Protein AF-A0A822CNE3-F1 (afdb_monomer_lite)

Structure (mmCIF, N/CA/C/O backbone):
data_AF-A0A822CNE3-F1
#
_entry.id   AF-A0A822CNE3-F1
#
loop_
_atom_site.group_PDB
_atom_site.id
_atom_site.type_symbol
_atom_site.label_atom_id
_atom_site.label_alt_id
_atom_site.label_comp_id
_atom_site.label_asym_id
_atom_site.label_entity_id
_atom_site.label_seq_id
_atom_site.pdbx_PDB_ins_code
_atom_site.Cartn_x
_atom_site.Cartn_y
_atom_site.Cartn_z
_atom_site.occupancy
_atom_site.B_iso_or_equiv
_atom_site.auth_seq_id
_atom_site.auth_comp_id
_atom_site.auth_asym_id
_atom_site.auth_atom_id
_atom_site.pdbx_PDB_model_num
ATOM 1 N N . SER A 1 1 ? 5.759 11.799 -13.148 1.00 67.38 1 SER A N 1
ATOM 2 C CA . SER A 1 1 ? 6.835 11.819 -12.136 1.00 67.38 1 SER A CA 1
ATOM 3 C C . SER A 1 1 ? 6.351 11.189 -10.842 1.00 67.38 1 SER A C 1
ATOM 5 O O . SER A 1 1 ? 5.274 11.553 -10.381 1.00 67.38 1 SER A O 1
ATOM 7 N N . ASN A 1 2 ? 7.124 10.269 -10.257 1.00 79.12 2 ASN A N 1
ATOM 8 C CA . ASN A 1 2 ? 6.733 9.455 -9.088 1.00 79.12 2 ASN A CA 1
ATOM 9 C C . ASN A 1 2 ? 6.349 10.282 -7.847 1.00 79.12 2 ASN A C 1
ATOM 11 O O . ASN A 1 2 ? 5.521 9.862 -7.047 1.00 79.12 2 ASN A O 1
ATOM 15 N N . TRP A 1 3 ? 6.887 11.499 -7.736 1.00 84.44 3 TRP A N 1
ATOM 16 C CA . TRP A 1 3 ? 6.595 12.475 -6.681 1.00 84.44 3 TRP A CA 1
ATOM 17 C C . TRP A 1 3 ? 5.094 12.766 -6.491 1.00 84.44 3 TRP A C 1
ATOM 19 O O . TRP A 1 3 ? 4.637 12.846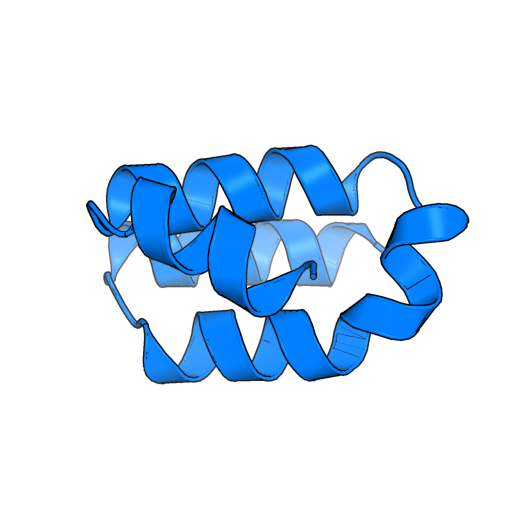 -5.354 1.00 84.44 3 TRP A O 1
ATOM 29 N N . ILE A 1 4 ? 4.311 12.877 -7.575 1.00 90.38 4 ILE A N 1
ATOM 30 C CA . ILE A 1 4 ? 2.884 13.236 -7.471 1.00 90.38 4 ILE A CA 1
ATOM 31 C C . ILE A 1 4 ? 2.125 12.111 -6.768 1.00 90.38 4 ILE A C 1
ATOM 33 O O . ILE A 1 4 ? 1.370 12.367 -5.840 1.00 90.38 4 ILE A O 1
ATOM 37 N N . ILE A 1 5 ? 2.400 10.862 -7.154 1.00 90.12 5 ILE A N 1
ATOM 38 C CA . ILE A 1 5 ? 1.777 9.660 -6.585 1.00 90.12 5 ILE A CA 1
ATOM 39 C C . ILE A 1 5 ? 2.053 9.577 -5.081 1.00 90.12 5 ILE A C 1
ATOM 41 O O . ILE A 1 5 ? 1.135 9.339 -4.302 1.00 90.12 5 ILE A O 1
ATOM 45 N N . ILE A 1 6 ? 3.300 9.819 -4.667 1.00 91.25 6 ILE A N 1
ATOM 46 C CA . ILE A 1 6 ? 3.701 9.800 -3.254 1.00 91.25 6 ILE A CA 1
ATOM 47 C C . ILE A 1 6 ? 2.941 10.869 -2.459 1.00 91.25 6 ILE A C 1
ATOM 49 O O . ILE A 1 6 ? 2.396 10.575 -1.396 1.00 91.25 6 ILE A O 1
ATOM 53 N N . GLN A 1 7 ? 2.857 12.093 -2.985 1.00 93.19 7 GLN A N 1
ATOM 54 C CA . GLN A 1 7 ? 2.152 13.197 -2.330 1.00 93.19 7 GLN A CA 1
ATOM 55 C C . GLN A 1 7 ? 0.643 12.945 -2.251 1.00 93.19 7 GLN A C 1
ATOM 57 O O . GLN A 1 7 ? 0.032 13.191 -1.211 1.00 93.19 7 GLN A O 1
ATOM 62 N N . THR A 1 8 ? 0.040 12.399 -3.310 1.00 92.81 8 THR A N 1
ATOM 63 C CA . THR A 1 8 ? -1.377 12.024 -3.299 1.00 92.81 8 THR A CA 1
ATOM 64 C C . THR A 1 8 ? -1.640 10.899 -2.302 1.00 92.81 8 THR A C 1
ATOM 66 O O . THR A 1 8 ? -2.572 11.011 -1.513 1.00 92.81 8 THR A O 1
ATOM 69 N N . LEU A 1 9 ? -0.798 9.860 -2.251 1.00 92.25 9 LEU A N 1
ATOM 70 C CA . LEU A 1 9 ? -0.911 8.792 -1.250 1.00 92.25 9 LEU A CA 1
ATOM 71 C C . LEU A 1 9 ? -0.772 9.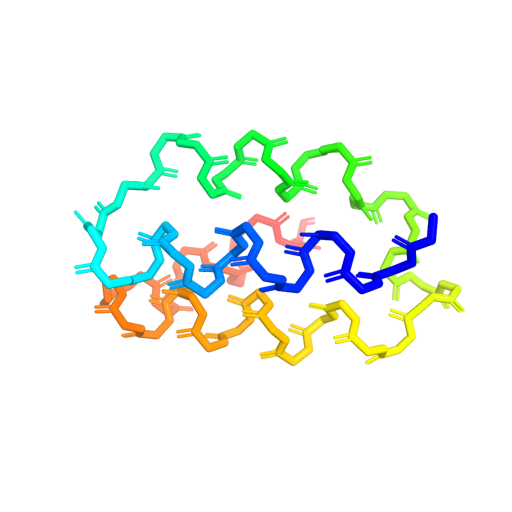325 0.175 1.00 92.25 9 LEU A C 1
ATOM 73 O O . LEU A 1 9 ? -1.521 8.908 1.058 1.00 92.25 9 LEU A O 1
ATOM 77 N N . LYS A 1 10 ? 0.139 10.277 0.401 1.00 92.19 10 LYS A N 1
ATOM 78 C CA . LYS A 1 10 ? 0.283 10.945 1.695 1.00 92.19 10 LYS A CA 1
ATOM 79 C C . LYS A 1 10 ? -1.002 11.680 2.083 1.00 92.19 10 LYS A C 1
ATOM 81 O O . LYS A 1 10 ? -1.527 11.420 3.163 1.00 92.19 10 LYS A O 1
ATOM 86 N N . ALA A 1 11 ? -1.557 12.502 1.193 1.00 93.94 11 ALA A N 1
ATOM 87 C CA . ALA A 1 11 ? -2.819 13.203 1.435 1.00 93.94 11 ALA A CA 1
ATOM 88 C C . ALA A 1 11 ? -3.985 12.226 1.679 1.00 93.94 11 ALA A C 1
ATOM 90 O O . ALA A 1 11 ? -4.722 12.369 2.653 1.00 93.94 11 ALA A O 1
ATOM 91 N N . CYS A 1 12 ? -4.112 11.171 0.866 1.00 92.75 12 CYS A N 1
ATOM 92 C CA . CYS A 1 12 ? -5.109 10.120 1.076 1.00 92.75 12 CYS A CA 1
ATOM 93 C C . CYS A 1 12 ? -4.919 9.411 2.424 1.00 92.75 12 CYS A C 1
ATOM 95 O O . CYS A 1 12 ? -5.904 9.026 3.044 1.00 92.75 12 CYS A O 1
ATOM 97 N N . SER A 1 13 ? -3.682 9.260 2.911 1.00 91.88 13 SER A N 1
ATOM 98 C CA . SER A 1 13 ? -3.403 8.621 4.205 1.00 91.88 13 SER A CA 1
ATOM 99 C C . SER A 1 13 ? -3.833 9.482 5.392 1.00 91.88 13 SER A C 1
ATOM 101 O O . SER A 1 13 ? -4.311 8.956 6.397 1.00 91.88 13 SER A O 1
ATOM 103 N N . GLU A 1 14 ? -3.690 10.803 5.264 1.00 93.25 14 GLU A N 1
ATOM 104 C CA . GLU A 1 14 ? -4.115 11.781 6.267 1.00 93.25 14 GLU A CA 1
ATOM 105 C C . GLU A 1 14 ? -5.642 11.888 6.305 1.00 93.25 14 GLU A C 1
ATOM 107 O O . GLU A 1 14 ? -6.234 11.885 7.383 1.00 93.25 14 GLU A O 1
ATOM 112 N N . LEU A 1 15 ? -6.277 11.870 5.130 1.00 93.12 15 LEU A N 1
AT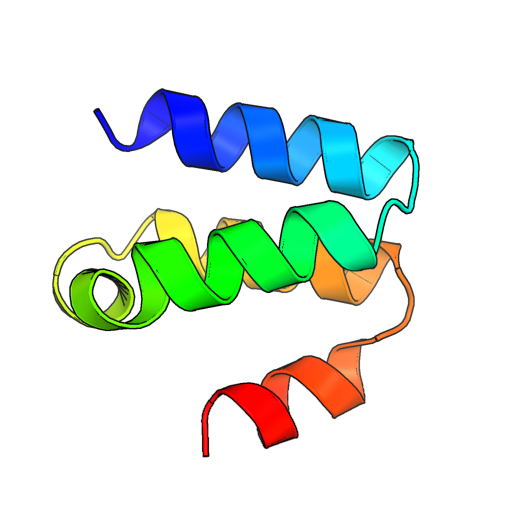OM 113 C CA . LEU A 1 15 ? -7.733 11.870 4.972 1.00 93.12 15 LEU A CA 1
ATOM 114 C C . LEU A 1 15 ? -8.381 10.497 5.215 1.00 93.12 15 LEU A C 1
ATOM 116 O O . LEU A 1 15 ? -9.602 10.409 5.306 1.00 93.12 15 LEU A O 1
ATOM 120 N N . ARG A 1 16 ? -7.580 9.426 5.311 1.00 89.25 16 ARG A N 1
ATOM 121 C CA . ARG A 1 16 ? -8.029 8.020 5.341 1.00 89.25 16 ARG A CA 1
ATOM 122 C C . ARG A 1 16 ? -8.971 7.662 4.184 1.00 89.25 16 ARG A C 1
ATOM 124 O O . ARG A 1 16 ? -9.893 6.864 4.340 1.00 89.25 16 ARG A O 1
ATOM 131 N N . ASP A 1 17 ? -8.723 8.249 3.018 1.00 92.31 17 ASP A N 1
ATOM 132 C CA . ASP A 1 17 ? -9.502 8.023 1.803 1.00 92.31 17 ASP A CA 1
ATOM 133 C C . ASP A 1 17 ? -9.029 6.735 1.114 1.00 92.31 17 ASP A C 1
ATOM 135 O O . ASP A 1 17 ? -8.144 6.732 0.251 1.00 92.31 17 ASP A O 1
ATOM 139 N N . ILE A 1 18 ? -9.606 5.620 1.564 1.00 88.12 18 ILE A N 1
ATOM 140 C CA . ILE A 1 18 ? -9.287 4.264 1.102 1.00 88.12 18 ILE A CA 1
ATOM 141 C C . ILE A 1 18 ? -9.583 4.112 -0.389 1.00 88.12 18 ILE A C 1
ATOM 143 O O . ILE A 1 18 ? -8.779 3.544 -1.126 1.00 88.12 18 ILE A O 1
ATOM 147 N N . GLN A 1 19 ? -10.710 4.659 -0.843 1.00 89.75 19 GLN A N 1
ATOM 148 C CA . GLN A 1 19 ? -11.161 4.527 -2.221 1.00 89.75 19 GLN A CA 1
ATOM 149 C C . GLN A 1 19 ? -10.173 5.182 -3.189 1.00 89.75 19 GLN A C 1
ATOM 151 O O . GLN A 1 19 ? -9.748 4.555 -4.162 1.00 89.75 19 GLN A O 1
ATOM 156 N N . ARG A 1 20 ? -9.738 6.418 -2.908 1.00 90.06 20 ARG A N 1
ATOM 157 C CA . ARG A 1 20 ? -8.734 7.084 -3.748 1.00 90.06 20 ARG A CA 1
ATOM 158 C C . ARG A 1 20 ? -7.377 6.393 -3.691 1.00 90.06 20 ARG A C 1
ATOM 160 O O . ARG A 1 20 ? -6.759 6.216 -4.737 1.00 90.06 20 ARG A O 1
ATOM 167 N N . GLY A 1 21 ? -6.912 5.980 -2.512 1.00 90.44 21 GLY A N 1
ATOM 168 C CA . GLY A 1 21 ? -5.620 5.298 -2.397 1.00 90.44 21 GLY A CA 1
ATOM 169 C C . GLY A 1 21 ? -5.5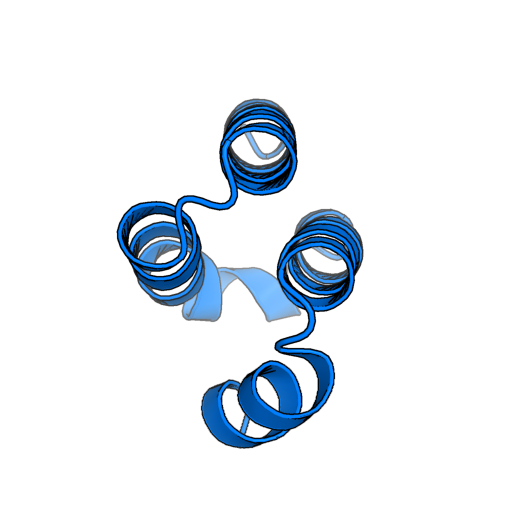83 3.927 -3.080 1.00 90.44 21 GLY A C 1
ATOM 170 O O . GLY A 1 21 ? -4.575 3.592 -3.699 1.00 90.44 21 GLY A O 1
ATOM 171 N N . SER A 1 22 ? -6.690 3.178 -3.060 1.00 88.62 22 SER A N 1
ATOM 172 C CA . SER A 1 22 ? -6.838 1.918 -3.803 1.00 88.62 22 SER A CA 1
ATOM 173 C C . SER A 1 22 ? -6.872 2.151 -5.320 1.00 88.62 22 SER A C 1
ATOM 175 O O . SER A 1 22 ? -6.166 1.477 -6.067 1.00 88.62 22 SER A O 1
ATOM 177 N N . ASN A 1 23 ? -7.568 3.191 -5.794 1.00 91.12 23 ASN A N 1
ATOM 178 C CA . ASN A 1 23 ? -7.524 3.569 -7.211 1.00 91.12 23 ASN A CA 1
ATOM 179 C C . ASN A 1 23 ? -6.101 3.923 -7.671 1.00 91.12 23 ASN A C 1
ATOM 181 O O . ASN A 1 23 ? -5.684 3.534 -8.762 1.00 91.12 23 ASN A O 1
ATOM 185 N N . ILE A 1 24 ? -5.339 4.633 -6.831 1.00 90.38 24 ILE A N 1
ATOM 186 C CA . ILE A 1 24 ? -3.929 4.931 -7.105 1.00 90.38 24 ILE A CA 1
ATOM 187 C C . ILE A 1 24 ? -3.109 3.644 -7.121 1.00 90.38 24 ILE A C 1
ATOM 189 O O . ILE A 1 24 ? -2.308 3.484 -8.035 1.00 90.38 24 ILE A O 1
ATOM 193 N N . HIS A 1 25 ? -3.322 2.724 -6.171 1.00 89.38 25 HIS A N 1
ATOM 194 C CA . HIS A 1 25 ? -2.678 1.409 -6.174 1.00 89.38 25 HIS A CA 1
ATOM 195 C C . HIS A 1 25 ? -2.897 0.703 -7.520 1.00 89.38 25 HIS A C 1
ATOM 197 O O . HIS A 1 25 ? -1.921 0.363 -8.184 1.00 89.38 25 HIS A O 1
ATOM 203 N N . ASN A 1 26 ? -4.139 0.590 -7.991 1.00 88.38 26 ASN A N 1
ATOM 204 C CA . ASN A 1 26 ? -4.449 -0.039 -9.278 1.00 88.38 26 ASN A CA 1
ATOM 205 C C . ASN A 1 26 ? -3.752 0.656 -10.460 1.00 88.38 26 ASN A C 1
ATOM 207 O O . ASN A 1 26 ? -3.217 -0.009 -11.346 1.00 88.38 26 ASN A O 1
ATOM 211 N N . LEU A 1 27 ? -3.688 1.991 -10.449 1.00 88.31 27 LEU A N 1
ATOM 212 C CA . LEU A 1 27 ? -3.016 2.774 -11.491 1.00 88.31 27 LEU A CA 1
ATOM 213 C C . LEU A 1 27 ? -1.498 2.531 -11.535 1.00 88.31 27 LEU A C 1
ATOM 215 O O . LEU A 1 27 ? -0.887 2.581 -12.604 1.00 88.31 27 LEU A O 1
ATOM 219 N N . VAL A 1 28 ? -0.879 2.305 -10.374 1.00 88.44 28 VAL A N 1
ATOM 220 C CA . VAL A 1 28 ? 0.581 2.185 -10.240 1.00 88.44 28 VAL A CA 1
ATOM 221 C C . VAL A 1 28 ? 1.053 0.749 -10.049 1.00 88.44 28 VAL A C 1
ATOM 223 O O . VAL A 1 28 ? 2.260 0.534 -10.028 1.00 88.44 28 VAL A O 1
ATOM 226 N N . SER A 1 29 ? 0.145 -0.228 -9.968 1.00 85.88 29 SER A N 1
ATOM 227 C CA . SER A 1 29 ? 0.447 -1.646 -9.726 1.00 85.88 29 SER A CA 1
ATOM 228 C C . SER A 1 29 ? 1.457 -2.203 -10.740 1.00 85.88 29 SER A C 1
ATOM 230 O O . SER A 1 29 ? 2.465 -2.804 -10.370 1.00 85.88 29 SER A O 1
ATOM 232 N N . SER A 1 30 ? 1.299 -1.853 -12.021 1.00 84.81 30 SER A N 1
ATOM 233 C CA . SER A 1 30 ? 2.248 -2.208 -13.090 1.00 84.81 30 SER A CA 1
ATOM 234 C C . SER A 1 30 ? 3.622 -1.535 -12.961 1.00 84.81 30 SER A C 1
ATOM 236 O O . SER A 1 30 ? 4.610 -2.034 -13.497 1.00 84.81 30 SER A O 1
ATOM 238 N N . ARG A 1 31 ? 3.704 -0.412 -12.239 1.00 83.44 31 ARG A N 1
ATOM 239 C CA . ARG A 1 31 ? 4.928 0.374 -12.024 1.00 83.44 31 ARG A CA 1
ATOM 240 C C . ARG A 1 31 ? 5.639 0.031 -10.722 1.00 83.44 31 ARG A C 1
ATOM 242 O O . ARG A 1 31 ? 6.809 0.367 -10.592 1.00 83.44 31 ARG A O 1
ATOM 249 N N . LEU A 1 32 ? 4.999 -0.677 -9.786 1.00 81.44 32 LEU A N 1
ATOM 250 C CA . LEU A 1 32 ? 5.600 -1.023 -8.488 1.00 81.44 32 LEU A CA 1
ATOM 251 C C . LEU A 1 32 ? 6.922 -1.782 -8.616 1.00 81.44 32 LEU A C 1
ATOM 253 O O . LEU A 1 32 ? 7.806 -1.609 -7.783 1.00 81.44 32 LEU A O 1
ATOM 257 N N . LYS A 1 33 ? 7.074 -2.583 -9.677 1.00 78.00 33 LYS A N 1
ATOM 258 C CA . LYS A 1 33 ? 8.312 -3.319 -9.973 1.00 78.00 33 LYS A CA 1
ATOM 259 C C . LYS A 1 33 ? 9.436 -2.433 -10.521 1.00 78.00 33 LYS A C 1
ATOM 261 O O . LYS A 1 33 ? 10.599 -2.788 -10.376 1.00 78.00 33 LYS A O 1
ATOM 266 N N . HIS A 1 34 ? 9.101 -1.310 -11.153 1.00 82.25 34 HIS A N 1
ATOM 267 C CA . HIS A 1 34 ? 10.072 -0.390 -11.753 1.00 82.25 34 HIS A CA 1
ATOM 268 C C . HIS A 1 34 ? 10.369 0.830 -10.871 1.00 82.25 34 HIS A C 1
ATOM 270 O O . HIS A 1 34 ? 11.454 1.394 -10.971 1.00 82.25 34 HIS A O 1
ATOM 276 N N . ASP A 1 35 ? 9.447 1.212 -9.986 1.00 83.31 35 ASP A N 1
ATOM 277 C CA . ASP A 1 35 ? 9.545 2.413 -9.160 1.00 83.31 35 ASP A CA 1
ATOM 278 C C . ASP A 1 35 ? 9.564 2.064 -7.656 1.00 83.31 35 ASP A C 1
ATOM 280 O O . ASP A 1 35 ? 8.523 2.099 -6.984 1.00 83.31 35 ASP A O 1
ATOM 284 N N . PRO A 1 36 ? 10.751 1.793 -7.072 1.00 83.56 36 PRO A N 1
ATOM 285 C CA . PRO A 1 36 ? 10.881 1.313 -5.692 1.00 83.56 36 PRO A CA 1
ATOM 286 C C . PRO A 1 36 ? 10.448 2.337 -4.630 1.00 83.56 36 PRO A C 1
ATOM 288 O O . PRO A 1 36 ? 10.289 1.988 -3.467 1.00 83.56 36 PRO A O 1
ATOM 291 N N . TYR A 1 37 ? 10.227 3.599 -5.006 1.00 87.12 37 TYR A N 1
ATOM 292 C CA . TYR A 1 37 ? 9.775 4.664 -4.101 1.00 87.12 37 TYR A CA 1
ATOM 293 C C . TYR A 1 37 ? 8.254 4.684 -3.880 1.00 87.12 37 TYR A C 1
ATOM 295 O O . TYR A 1 37 ? 7.769 5.236 -2.886 1.00 87.12 37 TYR A O 1
ATOM 303 N N . ILE A 1 38 ? 7.482 4.088 -4.793 1.00 88.19 38 ILE A N 1
ATOM 304 C CA . ILE A 1 38 ? 6.016 4.078 -4.710 1.00 88.19 38 ILE A CA 1
ATOM 305 C C . ILE A 1 38 ? 5.551 3.040 -3.683 1.00 88.19 38 ILE A C 1
ATOM 307 O O . ILE A 1 38 ? 4.649 3.319 -2.891 1.00 88.19 38 ILE A O 1
ATOM 311 N N . LEU A 1 39 ? 6.207 1.876 -3.639 1.00 86.88 39 LEU A N 1
ATOM 312 C CA . LEU A 1 39 ? 5.837 0.768 -2.759 1.00 86.88 39 LEU A CA 1
ATOM 313 C C . LEU A 1 39 ? 5.875 1.144 -1.257 1.00 86.88 39 LEU A C 1
ATOM 315 O O . LEU A 1 39 ? 4.854 0.962 -0.590 1.00 86.88 39 LEU A O 1
ATOM 319 N N . PRO A 1 40 ? 6.948 1.751 -0.704 1.00 89.12 40 PRO A N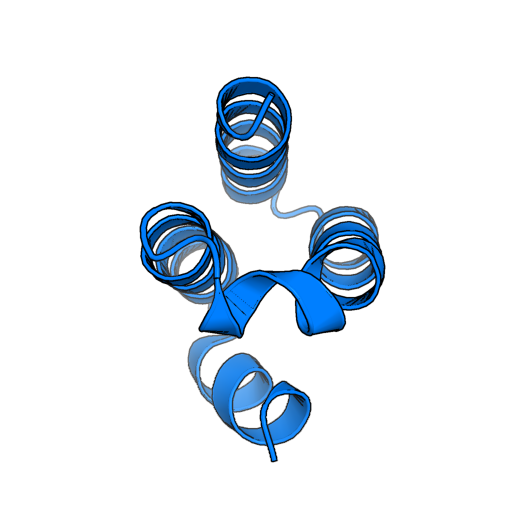 1
ATOM 320 C CA . PRO A 1 40 ? 6.961 2.226 0.683 1.00 89.12 40 PRO A CA 1
ATOM 321 C C . PRO A 1 40 ? 5.866 3.255 0.984 1.00 89.12 40 PRO A C 1
ATOM 323 O O . PRO A 1 40 ? 5.317 3.281 2.087 1.00 89.12 40 PRO A O 1
ATOM 326 N N . SER A 1 41 ? 5.529 4.095 0.002 1.00 90.75 41 SER A N 1
ATOM 327 C CA . SER A 1 41 ? 4.505 5.132 0.150 1.00 90.75 41 SER A CA 1
ATOM 328 C C . SER A 1 41 ? 3.098 4.530 0.214 1.00 90.75 41 SER A C 1
ATOM 330 O O . SER A 1 41 ? 2.293 4.944 1.049 1.00 90.75 41 SER A O 1
ATOM 332 N N . LEU A 1 42 ? 2.821 3.496 -0.591 1.00 89.44 42 LEU A N 1
ATOM 333 C CA . LEU A 1 42 ? 1.592 2.703 -0.487 1.00 89.44 42 LEU A CA 1
ATOM 334 C C . LEU A 1 42 ? 1.507 1.981 0.859 1.00 89.44 42 LEU A C 1
ATOM 336 O O . LEU A 1 42 ? 0.484 2.079 1.531 1.00 89.44 42 LEU A O 1
ATOM 340 N N . ILE A 1 43 ? 2.586 1.326 1.304 1.00 87.75 43 ILE A N 1
ATOM 341 C CA . ILE A 1 43 ? 2.630 0.668 2.621 1.00 87.75 43 ILE A CA 1
ATOM 342 C C . ILE A 1 43 ? 2.293 1.671 3.730 1.00 87.75 43 ILE A C 1
ATOM 344 O O . ILE A 1 43 ? 1.484 1.379 4.614 1.00 87.75 43 ILE A O 1
ATOM 348 N N . HIS A 1 44 ? 2.877 2.873 3.683 1.00 89.31 44 HIS A N 1
ATOM 349 C CA . HIS A 1 44 ? 2.586 3.920 4.659 1.00 89.31 44 HIS A CA 1
ATOM 350 C C . HIS A 1 44 ? 1.104 4.313 4.655 1.00 89.31 44 HIS A C 1
ATOM 352 O O . HIS A 1 44 ? 0.502 4.427 5.728 1.00 89.31 44 HIS A O 1
ATOM 358 N N . PHE A 1 45 ? 0.518 4.478 3.466 1.00 91.12 45 PHE A N 1
ATOM 359 C CA . PHE A 1 45 ? -0.899 4.771 3.282 1.00 91.12 45 PHE A CA 1
ATOM 360 C C . PHE A 1 45 ? -1.800 3.685 3.891 1.00 91.12 45 PHE A C 1
ATOM 362 O O . PHE A 1 45 ? -2.623 3.990 4.762 1.00 91.12 45 PHE A O 1
ATOM 369 N N . TYR A 1 46 ? -1.606 2.417 3.515 1.00 88.62 46 TYR A N 1
ATOM 370 C CA . TYR A 1 46 ? -2.420 1.308 4.021 1.00 88.62 46 TYR A CA 1
ATOM 371 C C . TYR A 1 46 ? -2.264 1.134 5.533 1.00 88.62 46 TYR A C 1
ATOM 373 O O . TYR A 1 46 ? -3.254 0.939 6.240 1.00 88.62 46 TYR A O 1
ATOM 381 N N . ARG A 1 47 ? -1.049 1.307 6.068 1.00 88.50 47 ARG A N 1
ATOM 382 C CA . ARG A 1 47 ? -0.800 1.265 7.515 1.00 88.50 47 ARG A CA 1
ATOM 383 C C . ARG A 1 47 ? -1.558 2.362 8.264 1.00 88.50 47 ARG A C 1
ATOM 385 O O . ARG A 1 47 ? -2.152 2.094 9.307 1.00 88.50 47 ARG A O 1
ATOM 392 N N . LYS A 1 48 ? -1.561 3.596 7.751 1.00 88.94 48 LYS A N 1
ATOM 393 C CA . LYS A 1 48 ? -2.306 4.727 8.339 1.00 88.94 48 LYS A CA 1
ATOM 394 C C . LYS A 1 48 ? -3.819 4.514 8.297 1.00 88.94 48 LYS A C 1
ATOM 396 O O . LYS A 1 48 ? -4.506 4.895 9.244 1.00 88.94 48 LYS A O 1
ATOM 401 N N . CYS A 1 49 ? -4.309 3.836 7.263 1.00 86.06 49 CYS A N 1
ATOM 402 C CA . CYS A 1 49 ? -5.708 3.433 7.147 1.00 86.06 49 CYS A CA 1
ATOM 403 C C . CYS A 1 49 ? -6.053 2.170 7.961 1.00 86.06 49 CYS A C 1
ATOM 405 O O . CYS A 1 49 ? -7.202 1.748 7.943 1.00 86.06 49 CYS A O 1
ATOM 407 N N . LYS A 1 50 ? -5.093 1.579 8.696 1.00 83.88 50 LYS A N 1
ATOM 408 C CA . LYS A 1 50 ? -5.227 0.292 9.414 1.00 83.88 50 LYS A CA 1
ATOM 409 C C . LYS A 1 50 ? -5.598 -0.892 8.505 1.00 83.88 50 LYS A C 1
ATOM 411 O O . LYS A 1 50 ? -6.134 -1.891 8.969 1.00 83.88 50 LYS A O 1
ATOM 416 N N . LEU A 1 51 ? -5.258 -0.799 7.223 1.00 74.75 51 LEU A N 1
ATOM 417 C CA . LEU A 1 51 ? -5.520 -1.796 6.183 1.00 74.75 51 LEU A CA 1
ATOM 418 C C . LEU A 1 51 ? -4.268 -2.606 5.819 1.00 74.75 51 LEU A C 1
ATOM 420 O O . LEU A 1 51 ? -4.140 -3.093 4.700 1.00 74.75 51 LEU A O 1
ATOM 424 N N . THR A 1 52 ? -3.324 -2.762 6.749 1.00 65.25 52 THR A N 1
ATOM 425 C CA . THR A 1 52 ? -2.060 -3.475 6.496 1.00 65.25 52 THR A CA 1
ATOM 426 C C . THR A 1 52 ? -2.279 -4.909 5.994 1.00 65.25 52 THR A C 1
ATOM 428 O O . THR A 1 52 ? -1.524 -5.373 5.149 1.00 65.25 52 THR A O 1
ATOM 431 N N . PHE A 1 53 ? -3.332 -5.590 6.461 1.00 62.47 53 PHE A N 1
ATOM 432 C CA . PHE A 1 53 ? -3.710 -6.924 5.976 1.00 62.47 53 PHE A CA 1
ATOM 433 C C . PHE A 1 53 ? -4.280 -6.914 4.549 1.00 62.47 53 PHE A C 1
ATOM 435 O O . PHE A 1 53 ? -4.068 -7.865 3.806 1.00 62.47 53 PHE A O 1
ATOM 442 N N . CYS A 1 54 ? -4.960 -5.836 4.147 1.00 59.69 54 CYS A N 1
ATOM 443 C CA . CYS A 1 54 ? -5.543 -5.705 2.810 1.00 59.69 54 CYS A CA 1
ATOM 444 C C . CYS A 1 54 ? -4.455 -5.502 1.748 1.00 59.69 54 CYS A C 1
ATOM 446 O O . CYS A 1 54 ? -4.507 -6.109 0.689 1.00 59.69 54 CYS A O 1
ATOM 448 N N . PHE A 1 55 ? -3.396 -4.756 2.082 1.00 63.22 55 PHE A N 1
ATOM 449 C CA . PHE A 1 55 ? -2.258 -4.550 1.181 1.00 63.22 55 PHE A CA 1
ATOM 450 C C . PHE A 1 55 ? -1.599 -5.856 0.709 1.00 63.22 55 PHE A C 1
ATOM 452 O O . PHE A 1 55 ? -1.146 -5.936 -0.426 1.00 63.22 55 PHE A O 1
ATOM 459 N N . PHE A 1 56 ? -1.555 -6.882 1.565 1.00 58.31 56 PHE A N 1
ATOM 460 C CA . PHE A 1 56 ? -1.030 -8.199 1.196 1.00 58.31 56 PHE A CA 1
ATOM 461 C C . PHE A 1 56 ? -1.968 -8.977 0.264 1.00 58.31 56 PHE A C 1
ATOM 463 O O . PHE A 1 56 ? -1.484 -9.735 -0.569 1.00 58.31 56 PHE A O 1
ATOM 470 N N . LEU A 1 57 ? -3.283 -8.780 0.391 1.00 55.22 57 LEU A N 1
ATOM 471 C CA . LEU A 1 57 ? -4.283 -9.394 -0.485 1.00 55.22 57 LEU A CA 1
ATOM 472 C C . LEU A 1 57 ? -4.347 -8.703 -1.853 1.00 55.22 57 LEU A C 1
ATOM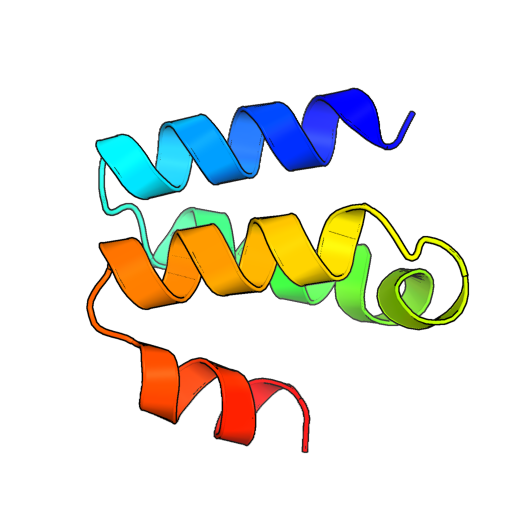 474 O O . LEU A 1 57 ? -4.571 -9.381 -2.842 1.00 55.22 57 LEU A O 1
ATOM 478 N N . ASP A 1 58 ? -4.109 -7.389 -1.916 1.00 53.69 58 ASP A N 1
ATOM 479 C CA . ASP A 1 58 ? -4.111 -6.621 -3.172 1.00 53.69 58 ASP A CA 1
ATOM 480 C C . ASP A 1 58 ? -2.801 -6.758 -3.989 1.00 53.69 58 ASP A C 1
ATOM 482 O O . ASP A 1 58 ? -2.752 -6.332 -5.142 1.00 53.69 58 ASP A O 1
ATOM 486 N N . ILE A 1 59 ? -1.719 -7.294 -3.403 1.00 56.97 59 ILE A N 1
ATOM 487 C CA . ILE A 1 59 ? -0.434 -7.556 -4.094 1.00 56.97 59 ILE A CA 1
ATOM 488 C C . ILE A 1 59 ? -0.312 -9.006 -4.598 1.00 56.97 59 ILE A C 1
ATOM 490 O O . ILE A 1 59 ? 0.545 -9.275 -5.446 1.00 56.97 59 ILE A O 1
ATOM 494 N N . SER A 1 60 ? -1.137 -9.926 -4.086 1.00 49.78 60 SER A N 1
ATOM 495 C CA . SER A 1 60 ? -1.150 -11.336 -4.495 1.00 49.78 60 SER A CA 1
ATOM 496 C C . SER A 1 60 ? -2.117 -11.600 -5.641 1.00 49.78 60 SER A C 1
ATOM 498 O O . SER A 1 60 ? -1.842 -12.592 -6.354 1.00 49.78 60 SER A O 1
#

Secondary structure (DSSP, 8-state):
-HHHHHHHHHHHHHHT-HHHHHHHHHHHGGGTTT-TTHHHHHHHHHHHTT-HHHHHHHH-

Foldseek 3Di:
DLVVLLVVLVVCLVVLVPVVLVVSCVVCVVVVVVDVVNVVSSCSSCVSNVNNVVVVVSND

Radius of gyration: 10.19 Å; chains: 1; bounding box: 22×25×22 Å

Sequence (60 aa):
SNWIIIQTLKACSELRDIQRGSNIHNLVSSRLKHDPYILPSLIHFYRKCKLTFCFFLDIS

pLDDT: mean 83.34, std 11.63, range [49.78, 93.94]